Protein AF-A0A917YSB5-F1 (afdb_monomer_lite)

Radius of gyration: 20.93 Å; chains: 1; bounding box: 47×39×51 Å

Sequence (103 aa):
MSEAWREPPEINQRDLKNRAGEIMDAIERGETFTLTRHGRKIATVTPISRRRTFVPRERVAAVFAGAPVLDDKKFREDVRSAFDQEDYDPYERARRRPQEDGE

pLDDT: mean 76.99, std 16.1, range [38.09, 96.0]

Organism: NCBI:txid2045107

InterPro domains:
  IPR036165 YefM-like superfamily [SSF143120] (11-51)

Secondary structure (DSSP, 8-state):
---TTPPPPEE-HHHHHHHHHHHHHHHHTT--EEEEETTEEEEEE----SS-----HHHHHHHHTTS----HHHHHHHHHHHT-S----TTHHHH--------

Structure (mmCIF, N/CA/C/O backbone):
data_AF-A0A917YSB5-F1
#
_entry.id   AF-A0A917YSB5-F1
#
loop_
_atom_site.group_PDB
_a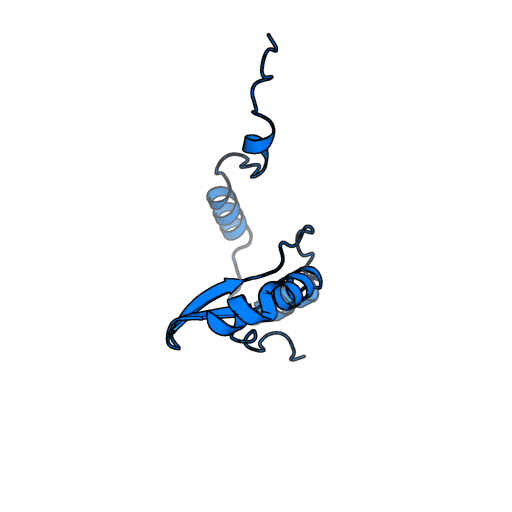tom_site.id
_atom_site.type_symbol
_atom_site.label_atom_id
_atom_site.label_alt_id
_atom_site.label_comp_id
_atom_site.label_asym_id
_atom_site.label_entity_id
_atom_site.label_seq_id
_atom_site.pdbx_PDB_ins_code
_atom_site.Cartn_x
_atom_site.Cartn_y
_atom_site.Cartn_z
_atom_site.occupancy
_atom_site.B_iso_or_equiv
_atom_site.auth_seq_id
_atom_site.auth_comp_id
_atom_site.auth_asym_id
_atom_site.auth_atom_id
_atom_site.pdbx_PDB_model_num
ATOM 1 N N . MET A 1 1 ? -7.179 -20.746 -8.595 1.00 41.22 1 MET A N 1
ATOM 2 C CA . MET A 1 1 ? -6.873 -19.467 -9.283 1.00 41.22 1 MET A CA 1
ATOM 3 C C . MET A 1 1 ? -7.910 -18.451 -8.816 1.00 41.22 1 MET A C 1
ATOM 5 O O . MET A 1 1 ? -9.058 -18.869 -8.738 1.00 41.22 1 MET A O 1
ATOM 9 N N . SER A 1 2 ? -7.518 -17.196 -8.520 1.00 40.75 2 SER A N 1
ATOM 10 C CA . SER A 1 2 ? -8.364 -16.014 -8.175 1.00 40.75 2 SER A CA 1
ATOM 11 C C . SER A 1 2 ? -8.335 -15.511 -6.714 1.00 40.75 2 SER A C 1
ATOM 13 O O . SER A 1 2 ? -9.352 -15.567 -6.043 1.00 40.75 2 SER A O 1
ATOM 15 N N . GLU A 1 3 ? -7.226 -14.937 -6.226 1.00 38.09 3 GLU A N 1
ATOM 16 C CA . GLU A 1 3 ? -7.268 -14.075 -5.011 1.00 38.09 3 GLU A CA 1
ATOM 17 C C . GLU A 1 3 ? -6.413 -12.794 -5.101 1.00 38.09 3 GLU A C 1
ATOM 19 O O . GLU A 1 3 ? -6.343 -12.023 -4.152 1.00 38.09 3 GLU A O 1
ATOM 24 N N . ALA A 1 4 ? -5.778 -12.508 -6.243 1.00 43.47 4 ALA A N 1
ATOM 25 C CA . ALA A 1 4 ? -4.708 -11.503 -6.308 1.00 43.47 4 ALA A CA 1
ATOM 26 C C . ALA A 1 4 ? -5.110 -10.105 -6.825 1.00 43.47 4 ALA A C 1
ATOM 28 O O . ALA A 1 4 ? -4.229 -9.276 -7.012 1.00 43.47 4 ALA A O 1
ATOM 29 N N . TRP A 1 5 ? -6.400 -9.815 -7.032 1.00 46.53 5 TRP A N 1
ATOM 30 C CA . TRP A 1 5 ? -6.849 -8.478 -7.467 1.00 46.53 5 TRP A CA 1
ATOM 31 C C . TRP A 1 5 ? -8.029 -7.940 -6.654 1.00 46.53 5 TRP A C 1
ATOM 33 O O . TRP A 1 5 ? -8.905 -7.275 -7.202 1.00 46.53 5 TRP A O 1
ATOM 43 N N . ARG A 1 6 ? -8.089 -8.216 -5.344 1.00 61.16 6 ARG A N 1
ATOM 44 C CA . ARG A 1 6 ? -8.962 -7.396 -4.492 1.00 61.16 6 ARG A CA 1
ATOM 45 C C . ARG A 1 6 ? -8.342 -6.008 -4.390 1.00 61.16 6 ARG A C 1
ATOM 47 O O . ARG A 1 6 ? -7.171 -5.888 -4.033 1.00 61.16 6 ARG A O 1
ATOM 54 N N . GLU A 1 7 ? -9.116 -4.983 -4.731 1.00 77.88 7 GLU A N 1
ATOM 55 C CA . GLU A 1 7 ? -8.703 -3.604 -4.496 1.00 77.88 7 GLU A CA 1
ATOM 56 C C . GLU A 1 7 ? -8.397 -3.424 -3.002 1.00 77.88 7 GLU A C 1
ATOM 58 O O . GLU A 1 7 ? -9.201 -3.844 -2.161 1.00 77.88 7 GLU A O 1
ATOM 63 N N . PRO A 1 8 ? -7.229 -2.855 -2.657 1.00 85.25 8 PRO A N 1
ATOM 64 C CA . PRO A 1 8 ? -6.865 -2.674 -1.268 1.00 85.25 8 PRO A CA 1
ATOM 65 C C . PRO A 1 8 ? -7.842 -1.708 -0.590 1.00 85.25 8 PRO A C 1
ATOM 67 O O . PRO A 1 8 ? -8.223 -0.709 -1.214 1.00 85.25 8 PRO A O 1
ATOM 70 N N . PRO A 1 9 ? -8.228 -1.976 0.671 1.00 90.38 9 PRO A N 1
ATOM 71 C CA . PRO A 1 9 ? -9.181 -1.163 1.415 1.00 90.38 9 PRO A CA 1
ATOM 72 C C . PRO 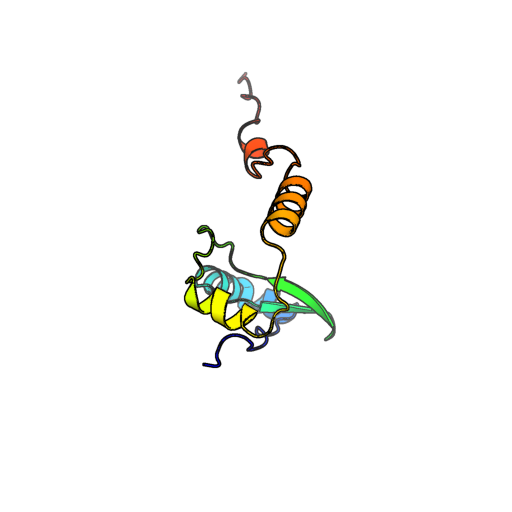A 1 9 ? -8.813 0.320 1.386 1.00 90.38 9 PRO A C 1
ATOM 74 O O . PRO A 1 9 ? -7.650 0.703 1.550 1.00 90.38 9 PRO A O 1
ATOM 77 N N . GLU A 1 10 ? -9.823 1.157 1.167 1.00 93.94 10 GLU A N 1
ATOM 78 C CA . GLU A 1 10 ? -9.653 2.602 1.126 1.00 93.94 10 GLU A CA 1
ATOM 79 C C . GLU A 1 10 ? -9.666 3.185 2.538 1.00 93.94 10 GLU A C 1
ATOM 81 O O . GLU A 1 10 ? -10.549 2.896 3.344 1.00 93.94 10 GLU A O 1
ATOM 86 N N . ILE A 1 11 ? -8.689 4.039 2.823 1.00 94.50 11 ILE A N 1
ATOM 87 C CA . ILE A 1 11 ? -8.595 4.814 4.057 1.00 94.50 11 ILE A CA 1
ATOM 88 C C . ILE A 1 11 ? -8.559 6.294 3.702 1.00 94.50 11 ILE A C 1
ATOM 90 O O . ILE A 1 11 ? -7.949 6.693 2.710 1.00 94.50 11 ILE A O 1
ATOM 94 N N . ASN A 1 12 ? -9.220 7.130 4.492 1.00 94.56 12 ASN A N 1
ATOM 95 C CA . ASN A 1 12 ? -9.174 8.582 4.343 1.00 94.56 12 ASN A CA 1
ATOM 96 C C . ASN A 1 12 ? -8.449 9.241 5.532 1.00 94.56 12 ASN A C 1
ATOM 98 O O . ASN A 1 12 ? -7.956 8.583 6.448 1.00 94.56 12 ASN A O 1
ATOM 102 N N . GLN A 1 13 ? -8.382 10.573 5.535 1.00 90.62 13 GLN A N 1
ATOM 103 C CA . GLN A 1 13 ? -7.722 11.332 6.603 1.00 90.62 13 GLN A CA 1
ATOM 104 C C . GLN A 1 13 ? -8.307 11.061 8.004 1.00 90.62 13 GLN A C 1
ATOM 106 O O . GLN A 1 13 ? -7.561 11.034 8.982 1.00 90.62 13 GLN A O 1
ATOM 111 N N . ARG A 1 14 ? -9.626 10.867 8.120 1.00 93.38 14 ARG A N 1
ATOM 112 C CA . ARG A 1 14 ? -10.291 10.554 9.393 1.00 93.38 14 ARG A CA 1
ATOM 113 C C . ARG A 1 14 ? -9.905 9.160 9.880 1.00 93.38 14 ARG A C 1
ATOM 115 O O . ARG A 1 14 ? -9.663 9.005 11.073 1.00 93.38 14 ARG A O 1
ATOM 122 N N . ASP A 1 15 ? -9.807 8.186 8.979 1.00 92.56 15 ASP A N 1
ATOM 123 C CA . ASP A 1 15 ? -9.364 6.830 9.322 1.00 92.56 15 ASP A CA 1
ATOM 124 C C . ASP A 1 15 ? -7.923 6.841 9.822 1.00 92.56 15 ASP A C 1
ATOM 126 O O . ASP A 1 15 ? -7.647 6.300 10.888 1.00 92.56 15 ASP A O 1
ATOM 130 N N . LEU A 1 16 ? -7.032 7.555 9.124 1.00 90.50 16 LEU A N 1
ATOM 131 C CA . LEU A 1 16 ? -5.658 7.754 9.582 1.00 90.50 16 LEU A CA 1
ATOM 132 C C . LEU A 1 16 ? -5.611 8.391 10.973 1.00 90.50 16 LEU A C 1
ATOM 134 O O . LEU A 1 16 ? -4.899 7.904 11.841 1.00 90.50 16 LEU A O 1
ATOM 138 N N . LYS A 1 17 ? -6.387 9.453 11.221 1.00 90.62 17 LYS A N 1
ATOM 139 C CA . LYS A 1 17 ? -6.396 10.127 12.527 1.00 90.62 17 LYS A CA 1
ATOM 140 C C . LYS A 1 17 ? -6.899 9.217 13.653 1.00 90.62 17 LYS A C 1
ATOM 142 O O . LYS A 1 17 ? -6.387 9.294 14.765 1.00 90.62 17 LYS A O 1
ATOM 147 N N . ASN A 1 18 ? -7.911 8.398 13.382 1.00 96.00 18 ASN A N 1
ATOM 148 C CA . ASN A 1 18 ? -8.596 7.627 14.418 1.00 96.00 18 ASN A CA 1
ATOM 149 C C . ASN A 1 18 ? -7.997 6.234 14.640 1.00 96.00 18 ASN A C 1
ATOM 151 O O . ASN A 1 18 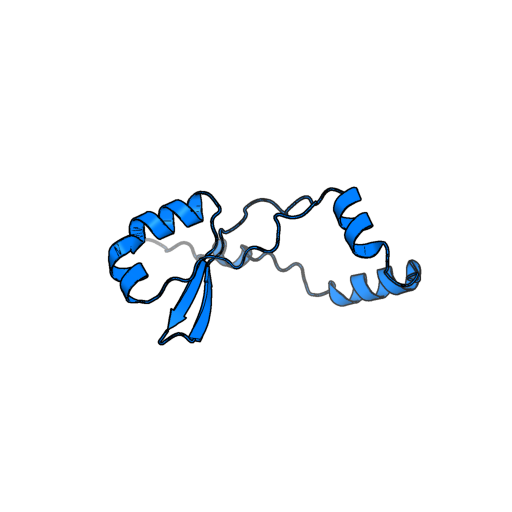? -8.178 5.675 15.714 1.00 96.00 18 ASN A O 1
ATOM 155 N N . ARG A 1 19 ? -7.337 5.659 13.627 1.00 94.56 19 ARG A N 1
ATOM 156 C CA . ARG A 1 19 ? -6.926 4.246 13.589 1.00 94.56 19 ARG A CA 1
ATOM 157 C C . ARG A 1 19 ? -5.482 4.062 13.112 1.00 94.56 19 ARG A C 1
ATOM 159 O O . ARG A 1 19 ? -5.137 2.994 12.617 1.00 94.56 19 ARG A O 1
ATOM 166 N N . ALA A 1 20 ? -4.629 5.084 13.252 1.00 91.62 20 ALA A N 1
ATOM 167 C CA . ALA A 1 20 ? -3.229 5.032 12.812 1.00 91.62 20 ALA A CA 1
ATOM 168 C C . ALA A 1 20 ? -2.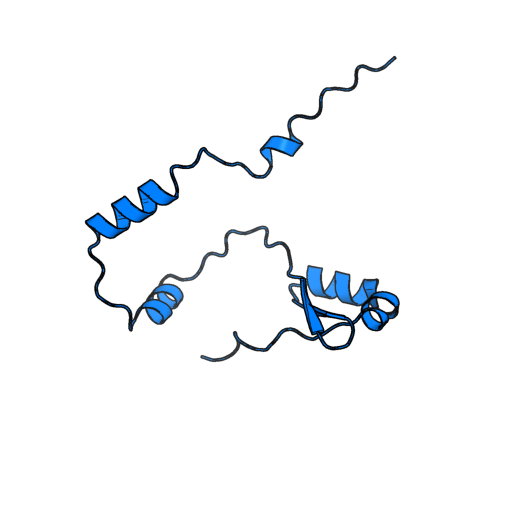497 3.773 13.304 1.00 91.62 20 ALA A C 1
ATOM 170 O O . ALA A 1 20 ? -1.839 3.118 12.504 1.00 91.62 20 ALA A O 1
ATOM 171 N N . GLY A 1 21 ? -2.640 3.427 14.590 1.00 95.44 21 GLY A N 1
ATOM 172 C CA . GLY A 1 21 ? -2.008 2.243 15.184 1.00 95.44 21 GLY A CA 1
ATOM 173 C C . GLY A 1 21 ? -2.439 0.947 14.501 1.00 95.44 21 GLY A C 1
ATOM 174 O O . GLY A 1 21 ? -1.605 0.243 13.950 1.00 95.44 21 GLY A O 1
ATOM 175 N N . GLU A 1 22 ? -3.750 0.695 14.422 1.00 95.19 22 GLU A N 1
ATOM 176 C CA . GLU A 1 22 ? -4.295 -0.498 13.755 1.00 95.19 22 GLU A CA 1
ATOM 177 C C . GLU A 1 22 ? -3.849 -0.616 12.291 1.00 95.19 22 GLU A C 1
ATOM 179 O O . GLU A 1 22 ? -3.562 -1.715 11.817 1.00 95.19 22 GLU A O 1
ATOM 184 N N . ILE A 1 23 ? -3.808 0.512 11.571 1.00 93.31 23 ILE A N 1
ATOM 185 C CA . ILE A 1 23 ? -3.388 0.563 10.167 1.00 93.31 23 ILE A CA 1
ATOM 186 C C . ILE A 1 23 ? -1.899 0.226 10.050 1.00 93.31 23 ILE A C 1
ATOM 188 O O . ILE A 1 23 ? -1.527 -0.561 9.182 1.00 93.31 23 ILE A O 1
ATOM 192 N N . MET A 1 24 ? -1.049 0.779 10.921 1.00 92.62 24 MET A N 1
ATOM 193 C CA . MET A 1 24 ? 0.380 0.451 10.949 1.00 92.62 24 MET A CA 1
ATOM 194 C C . MET A 1 24 ? 0.600 -1.029 11.268 1.00 92.62 24 MET A C 1
ATOM 196 O O . MET A 1 24 ? 1.302 -1.697 10.514 1.00 92.62 24 MET A O 1
ATOM 200 N N . ASP A 1 25 ? -0.077 -1.568 12.283 1.00 94.50 25 ASP A N 1
ATOM 201 C CA . ASP A 1 25 ? 0.024 -2.987 12.639 1.00 94.50 25 ASP A CA 1
ATOM 202 C C . ASP A 1 25 ? -0.440 -3.895 11.485 1.00 94.50 25 ASP A C 1
ATOM 204 O O . ASP A 1 25 ? 0.130 -4.958 11.237 1.00 94.50 25 ASP A O 1
ATOM 208 N N . ALA A 1 26 ? -1.491 -3.499 10.759 1.00 91.44 26 ALA A N 1
ATOM 209 C CA . ALA A 1 26 ? -1.974 -4.220 9.584 1.00 91.44 26 ALA A CA 1
ATOM 210 C C . ALA A 1 26 ? -0.951 -4.205 8.439 1.00 91.44 26 ALA A C 1
ATOM 212 O O . ALA A 1 26 ? -0.688 -5.247 7.835 1.00 91.44 26 ALA A O 1
ATOM 213 N N . ILE A 1 27 ? -0.322 -3.055 8.180 1.00 91.50 27 ILE A N 1
ATOM 214 C CA . ILE A 1 27 ? 0.758 -2.935 7.193 1.00 91.50 27 ILE A CA 1
ATOM 215 C C . ILE A 1 27 ? 1.953 -3.807 7.593 1.00 91.50 27 ILE A C 1
ATOM 217 O O . ILE A 1 27 ? 2.500 -4.514 6.748 1.00 91.50 27 ILE A O 1
ATOM 221 N N . GLU A 1 28 ? 2.339 -3.828 8.870 1.00 86.88 28 GLU A N 1
ATOM 222 C CA . GLU A 1 28 ? 3.415 -4.700 9.360 1.00 86.88 28 GLU A CA 1
ATOM 223 C C . GLU A 1 28 ? 3.103 -6.190 9.164 1.00 86.88 28 GLU A C 1
ATOM 225 O O . GLU A 1 28 ? 3.999 -6.975 8.847 1.00 86.88 28 GLU A O 1
ATOM 230 N N . ARG A 1 29 ? 1.827 -6.581 9.271 1.00 89.06 29 ARG A N 1
ATOM 231 C CA . ARG A 1 29 ? 1.358 -7.946 8.974 1.00 89.06 29 ARG A CA 1
ATOM 232 C C . ARG A 1 29 ? 1.251 -8.266 7.482 1.00 89.06 29 ARG A C 1
ATOM 234 O O . ARG A 1 29 ? 1.033 -9.426 7.137 1.00 89.06 29 ARG A O 1
ATOM 241 N N . GLY A 1 30 ? 1.424 -7.284 6.600 1.00 87.94 30 GLY A N 1
ATOM 242 C CA . GLY A 1 30 ? 1.423 -7.490 5.153 1.00 87.94 30 GLY A CA 1
ATOM 243 C C . GLY A 1 30 ? 0.225 -6.895 4.406 1.00 87.94 30 GLY A C 1
ATOM 244 O O . GLY A 1 30 ? 0.122 -7.086 3.193 1.00 87.94 30 GLY A O 1
ATOM 245 N N . GLU A 1 31 ? -0.682 -6.188 5.081 1.00 89.75 31 GLU A N 1
ATOM 246 C CA . GLU A 1 31 ? -1.843 -5.575 4.430 1.00 89.75 31 GLU A CA 1
ATOM 247 C C . GLU A 1 31 ? -1.467 -4.312 3.641 1.00 89.75 31 GLU A C 1
ATOM 249 O O . GLU A 1 31 ? -0.505 -3.609 3.945 1.00 89.75 31 GLU A O 1
ATOM 254 N N . THR A 1 32 ? -2.240 -4.025 2.594 1.00 91.25 32 THR A N 1
ATOM 255 C CA . THR A 1 32 ? -2.065 -2.856 1.722 1.00 91.25 32 THR A CA 1
ATOM 256 C C . THR A 1 32 ? -3.312 -1.990 1.773 1.00 91.25 32 THR A C 1
ATOM 258 O O . THR A 1 32 ? -4.421 -2.516 1.762 1.00 91.25 32 THR A O 1
ATOM 261 N N . PHE A 1 33 ? -3.138 -0.670 1.758 1.00 93.81 33 PHE A N 1
ATOM 262 C CA . PHE A 1 33 ? -4.240 0.288 1.819 1.00 93.81 33 PHE A CA 1
ATOM 263 C C . PHE A 1 33 ? -4.159 1.315 0.695 1.00 93.81 33 PHE A C 1
ATOM 265 O O . PHE A 1 33 ? -3.072 1.746 0.306 1.00 93.81 33 PHE A O 1
ATOM 272 N N . THR A 1 34 ? -5.317 1.758 0.213 1.00 95.44 34 THR A N 1
ATOM 273 C CA . THR A 1 34 ? -5.430 2.890 -0.712 1.00 95.44 34 THR A CA 1
ATOM 274 C C . THR A 1 34 ? -5.771 4.146 0.078 1.00 95.44 34 THR A C 1
ATOM 276 O O . THR A 1 34 ? -6.831 4.236 0.689 1.00 95.44 34 THR A O 1
ATOM 279 N N . LEU A 1 35 ? -4.903 5.150 0.054 1.00 93.56 35 LEU A N 1
ATOM 280 C CA . LEU A 1 35 ? -5.171 6.428 0.696 1.00 93.56 35 LEU A CA 1
ATOM 281 C C . LEU A 1 35 ? -6.011 7.316 -0.222 1.00 93.56 35 LEU A C 1
ATOM 283 O O . LEU A 1 35 ? -5.667 7.538 -1.386 1.00 93.56 35 LEU A O 1
ATOM 287 N N . THR A 1 36 ? -7.083 7.878 0.326 1.00 94.56 36 THR A N 1
ATOM 288 C CA . THR A 1 36 ? -7.997 8.778 -0.375 1.00 94.56 36 THR A CA 1
ATOM 289 C C . THR A 1 36 ? -8.100 10.136 0.316 1.00 94.56 36 THR A C 1
ATOM 291 O O . THR A 1 36 ? -8.004 10.269 1.539 1.00 94.56 36 THR A O 1
ATOM 294 N N . ARG A 1 37 ? -8.322 11.184 -0.479 1.00 91.44 37 ARG A N 1
ATOM 295 C CA . ARG A 1 37 ? -8.643 12.532 0.003 1.00 91.44 37 ARG A CA 1
ATOM 296 C C . ARG A 1 37 ? -9.808 13.078 -0.810 1.00 91.44 37 ARG A C 1
ATOM 298 O O . ARG A 1 37 ? -9.701 13.204 -2.025 1.00 91.44 37 ARG A O 1
ATOM 305 N N . HIS A 1 38 ? -10.916 13.388 -0.134 1.00 90.31 38 HIS A N 1
ATOM 306 C CA . HIS A 1 38 ? -12.181 13.790 -0.767 1.00 90.31 38 HIS A CA 1
ATOM 307 C C . HIS A 1 38 ? -12.661 12.786 -1.837 1.00 90.31 38 HIS A C 1
ATOM 309 O O . HIS A 1 38 ? -13.052 13.180 -2.929 1.00 90.31 38 HIS A O 1
ATOM 315 N N . GLY A 1 39 ? -12.558 11.480 -1.552 1.00 86.56 39 GLY A N 1
ATOM 316 C CA . GLY A 1 39 ? -12.968 10.409 -2.474 1.00 86.56 39 GLY A CA 1
ATOM 317 C C . GLY A 1 39 ? -12.017 10.158 -3.650 1.00 86.56 39 GLY A C 1
ATOM 318 O O . GLY A 1 39 ? -12.227 9.228 -4.418 1.00 86.56 39 GLY A O 1
ATOM 319 N N . ARG A 1 40 ? -10.944 10.946 -3.794 1.00 93.25 40 ARG A N 1
ATOM 320 C CA . ARG A 1 40 ? -9.912 10.722 -4.810 1.00 93.25 40 ARG A CA 1
ATOM 321 C C . ARG A 1 40 ? -8.761 9.908 -4.229 1.00 93.25 40 ARG A C 1
ATOM 323 O O . ARG A 1 40 ? -8.202 10.305 -3.206 1.00 93.25 40 ARG A O 1
ATOM 330 N N . LYS A 1 41 ? -8.374 8.822 -4.901 1.00 93.00 41 LYS A N 1
ATOM 331 C CA . LYS A 1 41 ? -7.178 8.024 -4.582 1.00 93.00 41 LYS A CA 1
ATOM 332 C C . LYS A 1 41 ? -5.922 8.885 -4.767 1.00 93.00 41 LYS A C 1
ATOM 334 O O . LYS A 1 41 ? -5.757 9.510 -5.814 1.00 93.00 41 LYS A O 1
ATOM 339 N N . ILE A 1 42 ? -5.074 8.959 -3.743 1.00 94.44 42 ILE A N 1
ATOM 340 C CA . ILE A 1 42 ? -3.854 9.785 -3.751 1.00 94.44 42 ILE A CA 1
ATOM 341 C C . ILE A 1 42 ? -2.572 8.973 -3.588 1.00 94.44 42 ILE A C 1
ATOM 343 O O . ILE A 1 42 ? -1.524 9.427 -4.035 1.00 94.44 42 ILE A O 1
ATOM 347 N N . ALA A 1 43 ? -2.635 7.809 -2.942 1.00 90.56 43 ALA A N 1
ATOM 348 C CA . ALA A 1 43 ? -1.473 6.960 -2.715 1.00 90.56 43 ALA A CA 1
ATOM 349 C C . ALA A 1 43 ? -1.894 5.527 -2.384 1.00 90.56 43 ALA A C 1
ATOM 351 O O . ALA A 1 43 ? -3.032 5.286 -1.982 1.00 90.56 43 ALA A O 1
ATOM 352 N N . THR A 1 44 ? -0.940 4.606 -2.478 1.00 91.38 44 THR A N 1
ATOM 353 C CA . THR A 1 44 ? -1.059 3.246 -1.950 1.00 91.38 44 THR A CA 1
ATOM 354 C C . THR A 1 44 ? 0.025 3.046 -0.900 1.00 91.38 44 THR A C 1
ATOM 356 O O . THR A 1 44 ? 1.183 3.386 -1.138 1.00 91.38 44 THR A O 1
ATOM 359 N N . VAL A 1 45 ? -0.348 2.510 0.258 1.00 90.88 45 VAL A N 1
ATOM 360 C CA . VAL A 1 45 ? 0.578 2.171 1.339 1.00 90.88 45 VAL A CA 1
ATOM 361 C C . VAL A 1 45 ? 0.735 0.658 1.361 1.00 90.88 45 VAL A C 1
ATOM 363 O O . VAL A 1 45 ? -0.218 -0.057 1.664 1.00 90.88 45 VAL A O 1
ATOM 366 N N . THR A 1 46 ? 1.925 0.183 1.000 1.00 90.50 46 THR A N 1
ATOM 367 C CA . THR A 1 46 ? 2.280 -1.241 0.951 1.00 90.50 46 THR A CA 1
ATOM 368 C C . THR A 1 46 ? 3.385 -1.562 1.959 1.00 90.50 46 THR A C 1
ATOM 370 O O . THR A 1 46 ? 4.270 -0.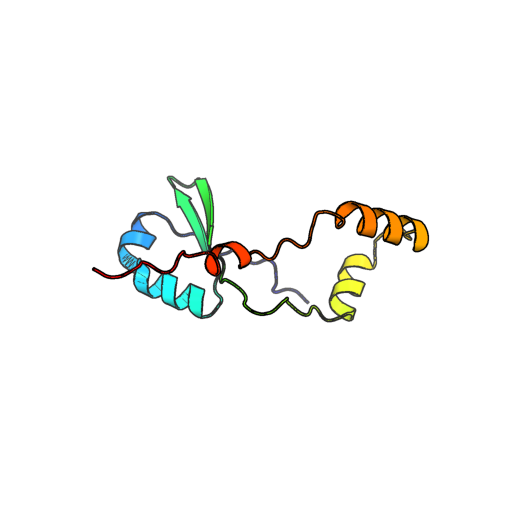726 2.165 1.00 90.50 46 THR A O 1
ATOM 373 N N . PRO A 1 47 ? 3.419 -2.782 2.514 1.00 88.50 47 PRO A N 1
ATOM 374 C CA . PRO A 1 47 ? 4.521 -3.245 3.348 1.00 88.50 47 PRO A CA 1
ATOM 375 C C . PRO A 1 47 ? 5.847 -3.231 2.581 1.00 88.50 47 PRO A C 1
ATOM 377 O O . PRO A 1 47 ? 5.912 -3.600 1.405 1.00 88.50 47 PRO A O 1
ATOM 380 N N . ILE A 1 48 ? 6.934 -2.867 3.260 1.00 83.62 48 ILE A N 1
ATOM 381 C CA . ILE A 1 48 ? 8.279 -2.949 2.684 1.00 83.62 48 ILE A CA 1
ATOM 382 C C . ILE A 1 48 ? 8.741 -4.409 2.756 1.00 83.62 48 ILE A C 1
ATOM 384 O O . ILE A 1 48 ? 9.157 -4.898 3.808 1.00 83.62 48 ILE A O 1
ATOM 388 N N . SER A 1 49 ? 8.668 -5.128 1.635 1.00 69.75 49 SER A N 1
ATOM 389 C CA . SER A 1 49 ? 9.085 -6.531 1.587 1.00 69.75 49 SER A CA 1
ATOM 390 C C . SER A 1 49 ? 10.612 -6.649 1.615 1.00 69.75 49 SER A C 1
ATOM 392 O O . SER A 1 49 ? 11.298 -6.250 0.677 1.00 69.75 49 SER A O 1
ATOM 394 N N . ARG A 1 50 ? 11.165 -7.225 2.692 1.00 62.38 50 ARG A N 1
ATOM 395 C CA . ARG A 1 50 ? 12.620 -7.454 2.844 1.00 62.38 50 ARG A CA 1
ATOM 396 C C . ARG A 1 50 ? 13.156 -8.606 1.992 1.00 62.38 50 ARG A C 1
ATOM 398 O O . ARG A 1 50 ? 14.366 -8.799 1.910 1.00 62.38 50 ARG A O 1
ATOM 405 N N . ARG A 1 51 ? 12.280 -9.400 1.373 1.00 56.00 51 ARG A N 1
ATOM 406 C CA . ARG A 1 51 ? 12.675 -10.461 0.444 1.00 56.00 51 ARG A CA 1
ATOM 407 C C . ARG A 1 51 ? 12.345 -10.014 -0.971 1.00 56.00 51 ARG A C 1
ATOM 409 O O . ARG A 1 51 ? 11.196 -9.686 -1.259 1.00 56.00 51 ARG A O 1
ATOM 416 N N . ARG A 1 52 ? 13.336 -10.091 -1.873 1.00 56.16 52 ARG A N 1
ATOM 417 C CA . ARG A 1 52 ? 13.069 -10.225 -3.313 1.00 56.16 52 ARG A CA 1
ATOM 418 C C . ARG A 1 52 ? 11.997 -11.302 -3.432 1.00 56.16 52 ARG A C 1
ATOM 420 O O . ARG A 1 52 ? 12.213 -12.425 -2.979 1.00 56.16 52 ARG A O 1
ATOM 427 N N . THR A 1 53 ? 10.811 -10.927 -3.902 1.00 57.91 53 THR A N 1
ATOM 428 C CA . THR A 1 53 ? 9.696 -11.867 -3.995 1.00 57.91 53 THR A CA 1
ATOM 429 C C . THR A 1 53 ? 10.123 -12.949 -4.975 1.00 57.91 53 THR A C 1
ATOM 431 O O . THR A 1 53 ? 10.177 -12.711 -6.179 1.00 57.91 53 THR A O 1
ATOM 434 N N . PHE A 1 54 ? 10.493 -14.121 -4.460 1.00 57.69 54 PHE A N 1
ATOM 435 C CA . PHE A 1 54 ? 10.738 -15.286 -5.292 1.00 57.69 54 PHE A CA 1
ATOM 436 C C . PHE A 1 54 ? 9.382 -15.730 -5.818 1.00 57.69 54 PHE A C 1
ATOM 438 O O . PHE A 1 54 ? 8.579 -16.328 -5.105 1.00 57.69 54 PHE A O 1
ATOM 445 N N . VAL A 1 55 ? 9.097 -15.356 -7.059 1.00 70.06 55 VAL A N 1
ATOM 446 C CA . VAL A 1 55 ? 7.910 -15.829 -7.755 1.00 70.06 55 VAL A CA 1
ATOM 447 C C . VAL A 1 55 ? 8.223 -17.232 -8.281 1.00 70.06 55 VAL A C 1
ATOM 449 O O . VAL A 1 55 ? 9.233 -17.393 -8.971 1.00 70.06 55 VAL A O 1
ATOM 452 N N . PRO A 1 56 ? 7.392 -18.250 -7.989 1.00 74.50 56 PRO A N 1
ATOM 453 C CA . PRO A 1 56 ? 7.558 -19.570 -8.580 1.00 74.50 56 PRO A CA 1
ATOM 454 C C . PRO A 1 56 ? 7.577 -19.474 -10.104 1.00 74.50 56 PRO A C 1
ATOM 456 O O . PRO A 1 56 ? 6.768 -18.748 -10.696 1.00 74.50 56 PRO A O 1
ATOM 459 N N . ARG A 1 57 ? 8.478 -20.229 -10.741 1.00 76.94 57 ARG A N 1
ATOM 460 C CA . ARG A 1 57 ? 8.629 -20.249 -12.203 1.00 76.94 57 ARG A CA 1
ATOM 461 C C . ARG A 1 57 ? 7.293 -20.495 -12.904 1.00 76.94 57 ARG A C 1
ATOM 463 O O . ARG A 1 57 ? 7.024 -19.874 -13.925 1.00 76.94 57 ARG A O 1
ATOM 470 N N . GLU A 1 58 ? 6.449 -21.352 -12.339 1.00 76.94 58 GLU A N 1
ATOM 471 C CA . GLU A 1 58 ? 5.141 -21.702 -12.901 1.00 76.94 58 GLU A CA 1
ATOM 472 C C . GLU A 1 58 ? 4.191 -20.504 -12.959 1.00 76.94 58 GLU A C 1
ATOM 474 O O . GLU A 1 58 ? 3.454 -20.351 -13.927 1.00 76.94 58 GLU A O 1
ATOM 479 N N . ARG A 1 59 ? 4.233 -19.611 -11.962 1.00 77.69 59 ARG A N 1
ATOM 480 C CA . ARG A 1 59 ? 3.391 -18.409 -11.945 1.00 77.69 59 ARG A CA 1
ATOM 481 C C . ARG A 1 59 ? 3.834 -17.421 -13.019 1.00 77.69 59 ARG A C 1
ATOM 483 O O . ARG A 1 59 ? 2.989 -16.834 -13.685 1.00 77.69 59 ARG A O 1
ATOM 490 N N . VAL A 1 60 ? 5.146 -17.263 -13.200 1.00 79.25 60 VAL A N 1
ATOM 491 C CA . VAL A 1 60 ? 5.704 -16.446 -14.287 1.00 79.25 60 VAL A CA 1
ATOM 492 C C . VAL A 1 60 ? 5.298 -17.048 -15.634 1.00 79.25 60 VAL A C 1
ATOM 494 O O . VAL A 1 60 ? 4.717 -16.354 -16.459 1.00 79.25 60 VAL A O 1
ATOM 497 N N . ALA A 1 61 ? 5.497 -18.353 -15.824 1.00 81.25 61 ALA A N 1
ATOM 498 C CA . ALA A 1 61 ? 5.113 -19.046 -17.052 1.00 81.25 61 ALA A CA 1
ATOM 499 C C . ALA A 1 61 ? 3.611 -18.921 -17.361 1.00 81.25 61 ALA A C 1
ATOM 501 O O . ALA A 1 61 ? 3.249 -18.688 -18.508 1.00 81.25 61 ALA A O 1
ATOM 502 N N . ALA A 1 62 ? 2.740 -19.006 -16.350 1.00 82.00 62 ALA A N 1
ATOM 503 C CA . ALA A 1 62 ? 1.297 -18.853 -16.522 1.00 82.00 62 ALA A CA 1
ATOM 504 C C . ALA A 1 62 ? 0.898 -17.441 -16.980 1.00 82.00 62 ALA A C 1
ATOM 506 O O . ALA A 1 62 ? 0.025 -17.304 -17.833 1.00 82.00 62 ALA A O 1
ATOM 507 N N . VAL A 1 63 ? 1.542 -16.393 -16.451 1.00 81.88 63 VAL A N 1
ATOM 508 C CA . VAL A 1 63 ? 1.302 -15.003 -16.885 1.00 81.88 63 VAL A CA 1
ATOM 509 C C . VAL A 1 63 ? 1.757 -14.791 -18.331 1.00 81.88 63 VAL A C 1
ATOM 511 O O . VAL A 1 63 ? 1.070 -14.124 -19.098 1.00 81.88 63 VAL A O 1
ATOM 514 N N . PHE A 1 64 ? 2.886 -15.386 -18.719 1.00 80.75 64 PHE A N 1
ATOM 515 C CA . PHE A 1 64 ? 3.460 -15.234 -20.059 1.00 80.75 64 PHE A CA 1
ATOM 516 C C . PHE A 1 64 ? 2.978 -16.280 -21.077 1.00 80.75 64 PHE A C 1
ATOM 518 O O . PHE A 1 64 ? 3.429 -16.260 -22.218 1.00 80.75 64 PHE A O 1
ATOM 525 N N . ALA A 1 65 ? 2.036 -17.158 -20.718 1.00 82.50 65 ALA A N 1
ATOM 526 C CA . ALA A 1 65 ? 1.572 -18.242 -21.589 1.00 82.50 65 ALA A CA 1
ATOM 527 C C . ALA A 1 65 ? 0.947 -17.757 -22.914 1.00 82.50 65 ALA A C 1
ATOM 529 O O . ALA A 1 65 ? 0.966 -18.488 -23.899 1.00 82.50 65 ALA A O 1
ATOM 530 N N . GLY A 1 66 ? 0.399 -16.537 -22.942 1.00 81.81 66 GLY A N 1
ATOM 531 C CA . GLY A 1 66 ? -0.169 -15.909 -24.142 1.00 81.81 66 GLY A CA 1
ATOM 532 C C . GLY A 1 66 ? 0.733 -14.864 -24.804 1.00 81.81 66 GLY A C 1
ATOM 533 O O . GLY A 1 66 ? 0.275 -14.153 -25.695 1.00 81.81 66 GLY A O 1
ATOM 534 N N . ALA A 1 67 ? 1.976 -14.708 -24.344 1.00 79.50 67 ALA A N 1
ATOM 535 C CA . ALA A 1 67 ? 2.887 -13.717 -24.898 1.00 79.50 67 ALA A CA 1
ATOM 536 C C . ALA A 1 67 ? 3.435 -14.170 -26.267 1.00 79.50 67 ALA A C 1
ATOM 538 O O . ALA A 1 67 ? 3.622 -15.370 -26.489 1.00 79.50 67 ALA A O 1
ATOM 539 N N . PRO A 1 68 ? 3.715 -13.233 -27.191 1.00 79.44 68 PRO A N 1
ATOM 540 C CA . PRO A 1 68 ? 4.398 -13.555 -28.438 1.00 79.44 68 PRO A CA 1
ATOM 541 C C . PRO A 1 68 ? 5.773 -14.176 -28.163 1.00 79.44 68 PRO A C 1
ATOM 543 O O . PRO A 1 68 ? 6.423 -13.861 -27.165 1.00 79.44 68 PRO A O 1
ATOM 546 N N . VAL A 1 69 ? 6.218 -15.051 -29.068 1.00 79.94 69 VAL A N 1
ATOM 547 C CA . VAL A 1 69 ? 7.537 -15.687 -28.975 1.00 79.94 69 VAL A CA 1
ATOM 548 C C . VAL A 1 69 ? 8.607 -14.600 -29.050 1.00 79.94 69 VAL A C 1
ATOM 550 O O . VAL A 1 69 ? 8.727 -13.898 -30.053 1.00 79.94 69 VAL A O 1
ATOM 553 N N . LEU A 1 70 ? 9.355 -14.447 -27.962 1.00 78.94 70 LEU A N 1
ATOM 554 C CA . LEU A 1 70 ? 10.464 -13.508 -27.866 1.00 78.94 70 LEU A CA 1
ATOM 555 C C . LEU A 1 70 ? 11.711 -14.119 -28.511 1.00 78.94 70 LEU A C 1
ATOM 557 O O . LEU A 1 70 ? 11.996 -15.303 -28.335 1.00 78.94 70 LEU A O 1
ATOM 561 N N . ASP A 1 71 ? 12.476 -13.298 -29.230 1.00 84.19 71 ASP A N 1
ATOM 562 C CA . ASP A 1 71 ? 13.843 -13.658 -29.599 1.00 84.19 71 ASP A CA 1
ATOM 563 C C . ASP A 1 71 ? 14.720 -13.577 -28.345 1.00 84.19 71 ASP A C 1
ATOM 565 O O . ASP A 1 71 ? 15.007 -12.499 -27.820 1.00 84.19 71 ASP A O 1
ATOM 569 N N . ASP A 1 72 ? 15.140 -14.743 -27.869 1.00 80.44 72 ASP A N 1
ATOM 570 C CA . ASP A 1 72 ? 15.942 -14.933 -26.664 1.00 80.44 72 ASP A CA 1
ATOM 571 C C . ASP A 1 72 ? 17.269 -14.163 -26.642 1.00 80.44 72 ASP A C 1
ATOM 573 O O . ASP A 1 72 ? 17.796 -13.883 -25.558 1.00 80.44 72 ASP A O 1
ATOM 577 N N . LYS A 1 73 ? 17.874 -13.892 -27.804 1.00 84.94 73 LYS A N 1
ATOM 578 C CA . LYS A 1 73 ? 19.143 -13.157 -27.884 1.00 84.94 73 LYS A CA 1
ATOM 579 C C . LYS A 1 73 ? 18.879 -11.666 -27.809 1.00 84.94 73 LYS A C 1
ATOM 581 O O . LYS A 1 73 ? 19.472 -11.000 -26.964 1.00 84.94 73 LYS A O 1
ATOM 586 N N . LYS A 1 74 ? 17.940 -11.181 -28.623 1.00 84.38 74 LYS A N 1
ATOM 587 C CA . LYS A 1 74 ? 17.565 -9.765 -28.654 1.00 84.38 74 LYS A CA 1
ATOM 588 C C . LYS A 1 74 ? 17.008 -9.306 -27.308 1.00 84.38 74 LYS A C 1
ATOM 590 O O . LYS A 1 74 ? 17.459 -8.310 -26.763 1.00 84.38 74 LYS A O 1
ATOM 595 N N . PHE A 1 75 ? 16.121 -10.100 -26.710 1.00 81.06 75 PHE A N 1
ATOM 596 C CA . PHE A 1 75 ? 15.562 -9.805 -25.393 1.00 81.06 75 PHE A CA 1
ATOM 597 C C . PHE A 1 75 ? 16.642 -9.722 -24.303 1.00 81.06 75 PHE A C 1
ATOM 599 O O . PHE A 1 75 ? 16.600 -8.836 -23.453 1.00 81.06 75 PHE A O 1
ATOM 606 N N . ARG A 1 76 ? 17.637 -10.621 -24.318 1.00 82.44 76 ARG A N 1
ATOM 607 C CA . ARG A 1 76 ? 18.747 -10.573 -23.351 1.00 82.44 76 ARG A CA 1
ATOM 608 C C . ARG A 1 76 ? 19.619 -9.335 -23.521 1.00 82.44 76 ARG A C 1
ATOM 610 O O . ARG A 1 76 ? 20.106 -8.819 -22.519 1.00 82.44 76 ARG A O 1
ATOM 617 N N . GLU A 1 77 ? 19.843 -8.904 -24.755 1.00 86.19 77 GLU A N 1
ATOM 618 C CA . GLU A 1 77 ? 20.607 -7.696 -25.064 1.00 86.19 77 GLU A CA 1
ATOM 619 C C . GLU A 1 77 ? 19.859 -6.437 -24.610 1.00 86.19 77 GLU A C 1
ATOM 621 O O . GLU A 1 77 ? 20.427 -5.637 -23.868 1.00 86.19 77 GLU A O 1
ATOM 626 N N . ASP A 1 78 ? 18.566 -6.335 -24.932 1.00 81.50 78 ASP A N 1
ATOM 627 C CA . ASP A 1 78 ? 17.696 -5.226 -24.523 1.00 81.50 78 ASP A CA 1
ATOM 628 C C . ASP A 1 78 ? 17.627 -5.103 -22.990 1.00 81.50 78 ASP A C 1
ATOM 630 O O . ASP A 1 78 ? 17.811 -4.020 -22.433 1.00 81.50 78 ASP A O 1
ATOM 634 N N . VAL A 1 79 ? 17.418 -6.225 -22.285 1.00 83.50 79 VAL A N 1
ATOM 635 C CA . VAL A 1 79 ? 17.405 -6.260 -20.812 1.00 83.50 79 VAL A CA 1
ATOM 636 C C . VAL A 1 79 ? 18.766 -5.862 -20.252 1.00 83.50 79 VAL A C 1
ATOM 638 O O . VAL A 1 79 ? 18.832 -5.046 -19.338 1.00 83.50 79 VAL A O 1
ATOM 641 N N . ARG A 1 80 ? 19.864 -6.405 -20.789 1.00 80.00 80 ARG A N 1
ATOM 642 C CA . ARG A 1 80 ? 21.210 -6.057 -20.322 1.00 80.00 80 ARG A CA 1
ATOM 643 C C . ARG A 1 80 ? 21.479 -4.563 -20.474 1.00 80.00 80 ARG A C 1
ATOM 645 O O . ARG A 1 80 ? 21.944 -3.955 -19.523 1.00 80.00 80 ARG A O 1
ATOM 652 N N . SER A 1 81 ? 21.147 -3.985 -21.625 1.00 81.25 81 SER A N 1
ATOM 653 C CA . SER A 1 81 ? 21.326 -2.556 -21.881 1.00 81.25 81 SER A CA 1
ATOM 654 C C . SER A 1 81 ? 20.466 -1.686 -20.959 1.00 81.25 81 SER A C 1
ATOM 656 O O . SER A 1 81 ? 20.937 -0.657 -20.483 1.00 81.25 81 SER A O 1
ATOM 658 N N . ALA A 1 82 ? 19.233 -2.102 -20.655 1.00 76.62 82 ALA A N 1
ATOM 659 C CA . ALA A 1 82 ? 18.333 -1.345 -19.784 1.00 76.62 82 ALA A CA 1
ATOM 660 C C . ALA A 1 82 ? 18.790 -1.288 -18.314 1.00 76.62 82 ALA A C 1
ATOM 662 O O . ALA A 1 82 ? 18.451 -0.339 -17.608 1.00 76.62 82 ALA A O 1
ATOM 663 N N . PHE A 1 83 ? 19.537 -2.295 -17.853 1.00 68.06 83 PHE A N 1
ATOM 664 C CA . PHE A 1 83 ? 20.004 -2.409 -16.468 1.00 68.06 83 PHE A CA 1
ATOM 665 C C . PHE A 1 83 ? 21.506 -2.133 -16.295 1.00 68.06 83 PHE A C 1
ATOM 667 O O . PHE A 1 83 ? 22.012 -2.301 -15.192 1.00 68.06 83 PHE A O 1
ATOM 674 N N . ASP A 1 84 ? 22.201 -1.652 -17.331 1.00 62.94 84 ASP A N 1
ATOM 675 C CA . ASP A 1 84 ? 23.609 -1.205 -17.271 1.00 62.94 84 ASP A CA 1
ATOM 676 C C . ASP A 1 84 ? 23.762 0.208 -16.659 1.00 62.94 84 ASP A C 1
ATOM 678 O O . ASP A 1 84 ? 24.695 0.952 -16.949 1.00 62.94 84 ASP A O 1
ATOM 682 N N . GLN A 1 85 ? 22.796 0.614 -15.832 1.00 56.97 85 GLN A N 1
ATOM 683 C CA . GLN A 1 85 ? 22.886 1.805 -14.994 1.00 56.97 85 GLN A CA 1
ATOM 684 C C . GLN A 1 85 ? 23.530 1.340 -13.689 1.00 56.97 85 GLN A C 1
ATOM 686 O O . GLN A 1 85 ? 22.950 0.490 -13.014 1.00 56.97 85 GLN A O 1
ATOM 691 N N . GLU A 1 86 ? 24.736 1.852 -13.424 1.00 59.09 86 GLU A N 1
ATOM 692 C CA . GLU A 1 86 ? 25.600 1.645 -12.251 1.00 59.09 86 GLU A CA 1
ATOM 693 C C . GLU A 1 86 ? 24.898 1.009 -11.048 1.00 59.09 86 GLU A C 1
ATOM 695 O O . GLU A 1 86 ? 23.850 1.502 -10.637 1.00 59.09 86 GLU A O 1
ATOM 700 N N . ASP A 1 87 ? 25.518 -0.038 -10.483 1.00 61.31 87 ASP A N 1
ATOM 701 C CA . ASP A 1 87 ? 25.201 -0.728 -9.221 1.00 61.31 87 ASP A CA 1
ATOM 702 C C . ASP A 1 87 ? 24.606 0.222 -8.159 1.00 61.31 87 ASP A C 1
ATOM 704 O O . ASP A 1 87 ? 25.275 0.712 -7.249 1.00 61.31 87 ASP A O 1
ATOM 708 N N . TYR A 1 88 ? 23.315 0.522 -8.286 1.00 60.97 88 TYR A N 1
ATOM 709 C CA . TYR A 1 88 ? 22.624 1.397 -7.363 1.00 60.97 88 TYR A CA 1
ATOM 710 C C . TYR A 1 88 ? 22.244 0.529 -6.178 1.00 60.97 88 TYR A C 1
ATOM 712 O O . TYR A 1 88 ? 21.177 -0.087 -6.160 1.00 60.97 88 TYR A O 1
ATOM 720 N N . ASP A 1 89 ? 23.139 0.446 -5.193 1.00 63.25 89 ASP A N 1
ATOM 721 C CA . ASP A 1 89 ? 22.776 -0.034 -3.868 1.00 63.25 89 ASP A CA 1
ATOM 722 C C . ASP A 1 89 ? 21.936 1.067 -3.190 1.00 63.25 89 ASP A C 1
ATOM 724 O O . ASP A 1 89 ? 22.474 2.103 -2.777 1.00 63.25 89 ASP A O 1
ATOM 728 N N . PRO A 1 90 ? 20.609 0.881 -3.033 1.00 60.78 90 PRO A N 1
ATOM 729 C CA . PRO A 1 90 ? 19.736 1.885 -2.429 1.00 60.78 90 PRO A CA 1
ATOM 730 C C . PRO A 1 90 ? 20.099 2.209 -0.966 1.00 60.78 90 PRO A C 1
ATOM 732 O O . PRO A 1 90 ? 19.569 3.173 -0.409 1.00 60.78 90 PRO A O 1
ATOM 735 N N . TYR A 1 91 ? 20.999 1.444 -0.335 1.00 61.44 91 TYR A N 1
ATOM 736 C CA . TYR A 1 91 ? 21.464 1.641 1.038 1.00 61.44 91 TYR A CA 1
ATOM 737 C C . TYR A 1 91 ? 22.886 2.202 1.153 1.00 61.44 91 TYR A C 1
ATOM 739 O O . TYR A 1 91 ? 23.333 2.480 2.270 1.00 61.44 91 TYR A O 1
ATOM 747 N N . GLU A 1 92 ? 23.588 2.452 0.044 1.00 64.38 92 GLU A N 1
ATOM 748 C CA . GLU A 1 92 ? 24.943 3.020 0.076 1.00 64.38 92 GLU A CA 1
ATOM 749 C C . GLU A 1 92 ? 24.963 4.398 0.767 1.00 64.38 92 GLU A C 1
ATOM 751 O O . GLU A 1 92 ? 25.855 4.726 1.555 1.00 64.38 92 GLU A O 1
ATOM 756 N N . ARG A 1 93 ? 23.883 5.172 0.582 1.00 59.03 93 ARG A N 1
ATOM 757 C CA . ARG A 1 93 ? 23.698 6.507 1.172 1.00 59.03 93 ARG A CA 1
ATOM 758 C C . ARG A 1 93 ? 23.648 6.492 2.708 1.00 59.03 93 ARG A C 1
ATOM 760 O O . ARG A 1 93 ? 23.967 7.498 3.334 1.00 59.03 93 ARG A O 1
ATOM 767 N N . ALA A 1 94 ? 23.276 5.366 3.324 1.00 63.00 94 ALA A N 1
ATOM 768 C CA . ALA A 1 94 ? 23.186 5.231 4.779 1.00 63.00 94 ALA A CA 1
ATOM 769 C C . ALA A 1 94 ? 24.535 4.901 5.446 1.00 63.00 94 ALA A C 1
ATOM 771 O O . ALA A 1 94 ? 24.692 5.154 6.639 1.00 63.00 94 ALA A O 1
ATOM 772 N N . ARG A 1 95 ? 25.518 4.377 4.697 1.00 60.47 95 ARG A N 1
ATOM 773 C CA . ARG A 1 95 ? 26.863 4.057 5.217 1.00 60.47 95 ARG A CA 1
ATOM 774 C C . ARG A 1 95 ? 27.831 5.242 5.188 1.00 60.47 95 ARG A C 1
ATOM 776 O O . ARG A 1 95 ? 28.899 5.164 5.779 1.00 60.47 95 ARG A O 1
ATOM 783 N N . ARG A 1 96 ? 27.451 6.347 4.538 1.00 57.84 96 ARG A N 1
ATOM 784 C CA . ARG A 1 96 ? 28.268 7.557 4.359 1.00 57.84 96 ARG A CA 1
ATOM 785 C C . ARG A 1 96 ? 27.951 8.667 5.373 1.00 57.84 96 ARG A C 1
ATOM 787 O O . ARG A 1 96 ? 28.006 9.844 5.025 1.00 57.84 96 ARG A O 1
ATOM 794 N N . ARG A 1 97 ? 27.581 8.324 6.613 1.00 52.28 97 ARG A N 1
ATOM 795 C CA . ARG A 1 97 ? 27.584 9.332 7.686 1.00 52.28 97 ARG A CA 1
ATOM 796 C C . ARG A 1 97 ? 29.044 9.610 8.064 1.00 52.28 97 ARG A C 1
ATOM 798 O O . ARG A 1 97 ? 29.737 8.647 8.386 1.00 52.28 97 ARG A O 1
ATOM 805 N N . PRO A 1 98 ? 29.530 10.862 8.003 1.00 51.62 98 PRO A N 1
ATOM 806 C CA . PRO A 1 98 ? 30.812 11.187 8.604 1.00 51.62 98 PRO A CA 1
ATOM 807 C C . PRO A 1 98 ? 30.733 10.882 10.101 1.00 51.62 98 PRO A C 1
ATOM 809 O O . PRO A 1 98 ? 29.705 11.113 10.739 1.00 51.62 98 PRO A O 1
ATOM 812 N N . GLN A 1 99 ? 31.806 10.293 10.617 1.00 54.94 99 GLN A N 1
ATOM 813 C CA . GLN A 1 99 ? 32.050 10.162 12.041 1.00 54.94 99 GLN A CA 1
ATOM 814 C C . GLN A 1 99 ? 32.037 11.584 12.609 1.00 54.94 99 GLN A C 1
ATOM 816 O O . GLN A 1 99 ? 32.868 12.398 12.225 1.00 54.94 99 GLN A O 1
ATOM 821 N N . GLU A 1 100 ? 31.016 11.919 13.400 1.00 51.06 100 GLU A N 1
ATOM 822 C CA . GLU A 1 100 ? 31.005 13.168 14.155 1.00 51.06 100 GLU A CA 1
ATOM 823 C C . GLU A 1 100 ? 32.150 13.068 15.162 1.00 51.06 100 GLU A C 1
ATOM 825 O O . GLU A 1 100 ? 32.091 12.291 16.118 1.00 51.06 100 GLU A O 1
ATOM 830 N N . ASP A 1 101 ? 33.229 13.786 14.856 1.00 48.56 101 ASP A N 1
ATOM 831 C CA . ASP A 1 101 ? 34.320 14.063 15.773 1.00 48.56 101 ASP A CA 1
ATOM 832 C C . ASP A 1 101 ? 33.718 14.735 17.009 1.00 48.56 101 ASP A C 1
ATOM 834 O O . ASP A 1 101 ? 33.060 15.774 16.923 1.00 48.56 101 ASP A O 1
ATOM 838 N N . GLY A 1 102 ? 33.866 14.068 18.148 1.00 50.75 102 GLY A N 1
ATOM 839 C CA . GLY A 1 102 ? 33.436 14.593 19.429 1.00 50.75 102 GLY A CA 1
ATOM 840 C C .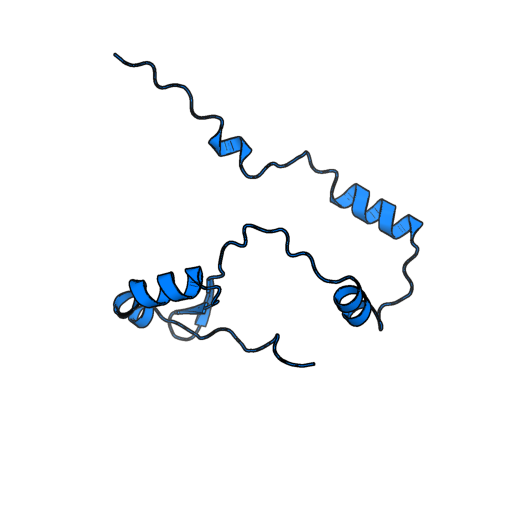 GLY A 1 102 ? 34.443 15.602 19.959 1.00 50.75 102 GLY A C 1
ATOM 841 O O . GLY A 1 102 ? 35.612 15.257 20.115 1.00 50.75 102 GLY A O 1
ATOM 842 N N . GLU A 1 103 ? 33.945 16.784 20.310 1.00 42.75 103 GLU A N 1
ATOM 843 C CA . GLU A 1 103 ? 34.480 17.672 21.350 1.00 42.75 103 GLU A CA 1
ATOM 844 C C . GLU A 1 103 ? 33.315 18.248 22.165 1.00 42.75 103 GLU A C 1
ATOM 846 O O . GLU A 1 103 ? 32.323 18.708 21.551 1.00 42.75 103 GLU A O 1
#

Foldseek 3Di:
DDDPDDDAAEDEPVCCVPPVPVVVVCQVVFGKYFYDDPNHGDDIRTRDDPDPPPDPPVVVCVVCVPPPDDDPVVVVVVVCVVPPPPPCPVCPVVVPDPDPDDD